Protein AF-A0A9E5Y7N3-F1 (afdb_monomer_lite)

Sequence (112 aa):
MAEVEGRKHTISVDWTTHLPIKPYEENPELAAEYAEEDIEGVKKCDIFVLIPEETGGGTQFSELGAAIVSENVQRVFVVGPHNNRSTVFFHPKVERVDSIEEVFERVESRQD

Foldseek 3Di:
DVVCVVVVHDQLDDCVPDDPCPPCVVVVPSVVVVLVSLLVSLLPDQAAEAEDDPDDDPSSVVSLVSNVPHPNHQAYEYEADCCPVDPSSVPPRYDYYHHVVVVVCVVVVPPD

Structure (mmCIF, N/CA/C/O backbone):
data_AF-A0A9E5Y7N3-F1
#
_entry.id   AF-A0A9E5Y7N3-F1
#
loop_
_atom_site.group_PDB
_atom_site.id
_atom_site.type_symbol
_atom_site.label_atom_id
_atom_site.label_alt_id
_atom_site.label_comp_id
_atom_site.label_asym_id
_atom_site.label_entity_id
_atom_site.label_seq_id
_atom_site.pdbx_PDB_ins_code
_atom_site.Cartn_x
_atom_site.Cartn_y
_atom_site.Cartn_z
_atom_site.occupancy
_atom_site.B_iso_or_equiv
_atom_site.auth_seq_id
_atom_site.auth_comp_id
_atom_site.auth_asym_id
_atom_site.auth_atom_id
_atom_site.pdbx_PDB_model_num
ATOM 1 N N . MET A 1 1 ? 2.761 12.663 2.527 1.00 56.94 1 MET A N 1
ATOM 2 C CA . MET A 1 1 ? 3.886 12.659 3.487 1.00 56.94 1 MET A CA 1
ATOM 3 C C . MET A 1 1 ? 3.577 13.496 4.729 1.00 56.94 1 MET A C 1
ATOM 5 O O . MET A 1 1 ? 3.209 12.904 5.732 1.00 56.94 1 MET A O 1
ATOM 9 N N . ALA A 1 2 ? 3.585 14.836 4.657 1.00 56.38 2 ALA A N 1
ATOM 10 C CA . ALA A 1 2 ? 3.433 15.713 5.834 1.00 56.38 2 ALA A CA 1
ATOM 11 C C . ALA A 1 2 ? 2.140 15.512 6.659 1.00 56.38 2 ALA A C 1
ATOM 13 O O . ALA A 1 2 ? 2.155 15.658 7.879 1.00 56.38 2 ALA A O 1
ATOM 14 N N . GLU A 1 3 ? 1.022 15.163 6.016 1.00 63.88 3 GLU A N 1
ATOM 15 C CA . GLU A 1 3 ? -0.254 14.965 6.718 1.00 63.88 3 GLU A CA 1
ATOM 16 C C . GLU A 1 3 ? -0.317 13.651 7.519 1.00 63.88 3 GLU A C 1
ATOM 18 O O . GLU A 1 3 ? -0.940 13.611 8.577 1.00 63.88 3 GLU A O 1
ATOM 23 N N . VAL A 1 4 ? 0.380 12.600 7.071 1.00 66.50 4 VAL A N 1
ATOM 24 C CA . VAL A 1 4 ? 0.450 11.307 7.778 1.00 66.50 4 VAL A CA 1
ATOM 25 C C . VAL A 1 4 ? 1.296 11.459 9.047 1.00 66.50 4 VAL A C 1
ATOM 27 O O . VAL A 1 4 ? 0.854 11.106 10.141 1.00 66.50 4 VAL A O 1
ATOM 30 N N . GLU A 1 5 ? 2.469 12.086 8.919 1.00 61.53 5 GLU A N 1
ATOM 31 C CA . GLU A 1 5 ? 3.394 12.332 10.035 1.00 61.53 5 GLU A CA 1
ATOM 32 C C . GLU A 1 5 ? 2.802 13.289 11.082 1.00 61.53 5 GLU A C 1
ATOM 34 O O . GLU A 1 5 ? 2.977 13.095 12.288 1.00 61.53 5 GLU A O 1
ATOM 39 N N . GLY A 1 6 ? 2.015 14.279 10.645 1.00 64.56 6 GLY A N 1
ATOM 40 C CA . GLY A 1 6 ? 1.297 15.200 11.531 1.00 64.56 6 GLY A CA 1
ATOM 41 C C . GLY A 1 6 ? 0.229 14.535 12.411 1.00 64.56 6 GLY A C 1
ATOM 42 O O . GLY A 1 6 ? -0.147 15.098 13.440 1.00 64.56 6 GLY A O 1
ATOM 43 N N . ARG A 1 7 ? -0.229 13.328 12.053 1.00 68.88 7 ARG A N 1
ATOM 44 C CA . ARG A 1 7 ? -1.272 12.563 12.761 1.00 68.88 7 ARG A CA 1
ATOM 45 C C . ARG A 1 7 ? -0.719 11.412 13.616 1.00 68.88 7 ARG A C 1
ATOM 47 O O . ARG A 1 7 ? -1.477 10.552 14.047 1.00 68.88 7 ARG A O 1
ATOM 54 N N . LYS A 1 8 ? 0.591 11.414 13.920 1.00 75.50 8 LYS A N 1
ATOM 55 C CA . LYS A 1 8 ? 1.314 10.341 14.649 1.00 75.50 8 LYS A CA 1
ATOM 56 C C . LYS A 1 8 ? 1.353 8.995 13.912 1.00 75.50 8 LYS A C 1
ATOM 58 O O . LYS A 1 8 ? 1.608 7.965 14.535 1.00 75.50 8 LYS A O 1
ATOM 63 N N . HIS A 1 9 ? 1.112 8.998 12.607 1.00 82.25 9 HIS A N 1
ATOM 64 C CA . HIS A 1 9 ? 1.347 7.842 11.756 1.00 82.25 9 HIS A CA 1
ATOM 65 C C . HIS A 1 9 ? 2.723 7.972 11.099 1.00 82.25 9 HIS A C 1
ATOM 67 O O . HIS A 1 9 ? 3.177 9.078 10.813 1.00 82.25 9 HIS A O 1
ATOM 73 N N . THR A 1 10 ? 3.378 6.845 10.843 1.00 81.69 10 THR A N 1
ATOM 74 C CA . THR A 1 10 ? 4.675 6.804 10.158 1.00 81.69 10 THR A CA 1
ATOM 75 C C . THR A 1 10 ? 4.511 6.069 8.840 1.00 81.69 10 THR A C 1
ATOM 77 O O . THR A 1 10 ? 3.813 5.058 8.774 1.00 81.69 10 THR A O 1
ATOM 80 N N . ILE A 1 11 ? 5.156 6.569 7.793 1.00 81.69 11 ILE A N 1
ATOM 81 C CA . ILE A 1 11 ? 5.189 5.905 6.491 1.00 81.69 11 ILE A CA 1
ATOM 82 C C . ILE A 1 11 ? 6.330 4.890 6.517 1.00 81.69 11 ILE A C 1
ATOM 84 O O . ILE A 1 11 ? 7.467 5.257 6.805 1.00 81.69 11 ILE A O 1
ATOM 88 N N . SER A 1 12 ? 6.019 3.610 6.290 1.00 77.00 12 SER A N 1
ATOM 89 C CA . SER A 1 12 ? 7.013 2.532 6.371 1.00 77.00 12 SER A CA 1
ATOM 90 C C . SER A 1 12 ? 7.961 2.513 5.174 1.00 77.00 12 SER A C 1
ATOM 92 O O . SER A 1 12 ? 9.141 2.238 5.364 1.00 77.00 12 SER A O 1
ATOM 94 N N . VAL A 1 13 ? 7.449 2.817 3.977 1.00 80.12 13 VAL A N 1
ATOM 95 C CA . VAL A 1 13 ? 8.199 2.922 2.717 1.00 80.12 13 VAL A CA 1
ATOM 96 C C . VAL A 1 13 ? 7.607 4.049 1.873 1.00 80.12 13 VAL A C 1
ATOM 98 O O . VAL A 1 13 ? 6.384 4.193 1.794 1.00 80.12 13 VAL A O 1
ATOM 101 N N . ASP A 1 14 ? 8.477 4.845 1.250 1.00 79.88 14 ASP A N 1
ATOM 102 C CA . ASP A 1 14 ? 8.111 5.909 0.313 1.00 79.88 14 ASP A CA 1
ATOM 103 C C . ASP A 1 14 ? 8.701 5.633 -1.076 1.00 79.88 14 ASP A C 1
ATOM 105 O O . ASP A 1 14 ? 9.806 6.068 -1.414 1.00 79.88 14 ASP A O 1
ATOM 109 N N . TRP A 1 15 ? 7.913 4.950 -1.908 1.00 73.25 15 TRP A N 1
ATOM 110 C CA . TRP A 1 15 ? 8.264 4.615 -3.289 1.00 73.25 15 TRP A CA 1
ATOM 111 C C . TRP A 1 15 ? 8.518 5.848 -4.170 1.00 73.25 15 TRP A C 1
ATOM 113 O O . TRP A 1 15 ? 9.131 5.726 -5.229 1.00 73.25 15 TRP A O 1
ATOM 123 N N . THR A 1 16 ? 8.076 7.051 -3.771 1.00 76.19 16 THR A N 1
ATOM 124 C CA . THR A 1 16 ? 8.302 8.277 -4.562 1.00 76.19 16 THR A CA 1
ATOM 125 C C . THR A 1 16 ? 9.775 8.683 -4.606 1.00 76.19 16 THR A C 1
ATOM 127 O O . THR A 1 16 ? 10.177 9.491 -5.444 1.00 76.19 16 THR A O 1
ATOM 130 N N . THR A 1 17 ? 10.594 8.082 -3.741 1.00 79.88 17 THR A N 1
ATOM 131 C CA . THR A 1 17 ? 12.050 8.226 -3.735 1.00 79.88 17 THR A CA 1
ATOM 132 C C . THR A 1 17 ? 12.755 7.321 -4.754 1.00 79.88 17 THR A C 1
ATOM 134 O O . THR A 1 17 ? 13.931 7.544 -5.050 1.00 79.88 17 THR A O 1
ATOM 137 N N . HIS A 1 18 ? 12.054 6.336 -5.332 1.00 85.44 18 HIS A N 1
ATOM 138 C CA . HIS A 1 18 ? 12.627 5.393 -6.291 1.00 85.44 18 HIS A CA 1
ATOM 139 C C . HIS A 1 18 ? 12.908 6.046 -7.649 1.00 85.44 18 HIS A C 1
ATOM 141 O O . HIS A 1 18 ? 12.129 6.844 -8.178 1.00 85.44 18 HIS A O 1
ATOM 147 N N . LEU A 1 19 ? 14.020 5.646 -8.265 1.00 86.75 19 LEU A N 1
ATOM 148 C CA . LEU A 1 19 ? 14.352 6.033 -9.631 1.00 86.75 19 LEU A CA 1
ATOM 149 C C . LEU A 1 19 ? 13.541 5.212 -10.652 1.00 86.75 19 LEU A C 1
ATOM 151 O O . LEU A 1 19 ? 13.226 4.042 -10.419 1.00 86.75 19 LEU A O 1
ATOM 155 N N . PRO A 1 20 ? 13.232 5.772 -11.834 1.00 87.88 20 PRO A N 1
ATOM 156 C CA . PRO A 1 20 ? 12.622 5.009 -12.917 1.00 87.88 20 PRO A CA 1
ATOM 157 C C . PRO A 1 20 ? 13.662 4.083 -13.573 1.00 87.88 20 PRO A C 1
ATOM 159 O O . PRO A 1 20 ? 14.403 4.496 -14.459 1.00 87.88 20 PRO A O 1
ATOM 162 N N . ILE A 1 21 ? 13.702 2.81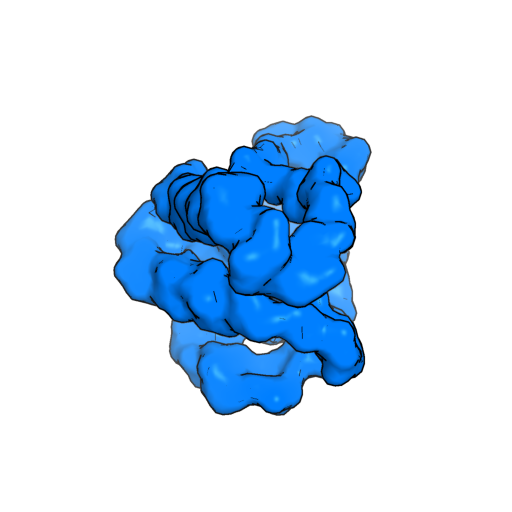6 -13.155 1.00 90.88 21 ILE A N 1
ATOM 163 C CA . ILE A 1 21 ? 14.767 1.850 -13.511 1.00 90.88 21 ILE A CA 1
ATOM 164 C C . ILE A 1 21 ? 14.428 0.882 -14.663 1.00 90.88 21 ILE A C 1
ATOM 166 O O . ILE A 1 21 ? 15.045 -0.174 -14.793 1.00 90.88 21 ILE A O 1
ATOM 170 N N . LYS A 1 22 ? 13.419 1.185 -15.490 1.00 89.81 22 LYS A N 1
ATOM 171 C CA . LYS A 1 22 ? 13.082 0.343 -16.655 1.00 89.81 22 LYS A CA 1
ATOM 172 C C . LYS A 1 22 ? 14.056 0.595 -17.824 1.00 89.81 22 LYS A C 1
ATOM 174 O O . LYS A 1 22 ? 14.354 1.761 -18.078 1.00 89.81 22 LYS A O 1
ATOM 179 N N . PRO A 1 23 ? 14.438 -0.438 -18.603 1.00 92.62 23 PRO A N 1
ATOM 180 C CA . PRO A 1 23 ? 14.073 -1.850 -18.438 1.00 92.62 23 PRO A CA 1
ATOM 181 C C . PRO A 1 23 ? 14.819 -2.498 -17.259 1.00 92.62 23 PRO A C 1
ATOM 183 O O . PRO A 1 23 ? 15.982 -2.198 -16.998 1.00 92.62 23 PRO A O 1
ATOM 186 N N . TYR A 1 24 ? 14.135 -3.375 -16.522 1.00 92.75 24 TYR A N 1
ATOM 187 C CA . TYR A 1 24 ? 14.659 -3.934 -15.269 1.00 92.75 24 TYR A CA 1
ATOM 188 C C . TYR A 1 24 ? 15.877 -4.835 -15.495 1.00 92.75 24 TYR A C 1
ATOM 190 O O . TYR A 1 24 ? 16.753 -4.930 -14.643 1.00 92.75 24 TYR A O 1
ATOM 198 N N . GLU A 1 25 ? 15.953 -5.458 -16.667 1.00 95.31 25 GLU A N 1
ATOM 199 C CA . GLU A 1 25 ? 17.049 -6.315 -17.107 1.00 95.31 25 GLU A CA 1
ATOM 200 C C . GLU A 1 25 ? 18.387 -5.566 -17.196 1.00 95.31 25 GLU A C 1
ATOM 202 O O . GLU A 1 25 ? 19.441 -6.187 -17.082 1.00 95.31 25 GLU A O 1
ATOM 207 N N . GLU A 1 26 ? 18.353 -4.240 -17.371 1.00 96.44 26 GLU A N 1
ATOM 208 C CA . GLU A 1 26 ? 19.545 -3.383 -17.385 1.00 96.44 26 GLU A CA 1
ATOM 209 C C . GLU A 1 26 ? 19.957 -2.916 -15.979 1.00 96.44 26 GLU A C 1
ATOM 211 O O . GLU A 1 26 ? 21.092 -2.485 -15.791 1.00 96.44 26 GLU A O 1
ATOM 216 N N . ASN A 1 27 ? 19.072 -3.038 -14.981 1.00 95.19 27 ASN A N 1
ATOM 217 C CA . ASN A 1 27 ? 19.295 -2.595 -13.599 1.00 95.19 27 ASN A CA 1
ATOM 218 C C . ASN A 1 27 ? 18.895 -3.679 -12.569 1.00 95.19 27 ASN A C 1
ATOM 220 O O . ASN A 1 27 ? 18.130 -3.388 -11.646 1.00 95.19 27 ASN A O 1
ATOM 224 N N . PRO A 1 28 ? 19.367 -4.936 -12.698 1.00 95.56 28 PRO A N 1
ATOM 225 C CA . PRO A 1 28 ? 18.824 -6.064 -11.937 1.00 95.56 28 PRO A CA 1
ATOM 226 C C . PRO A 1 28 ? 19.069 -5.966 -10.426 1.00 95.56 28 PRO A C 1
ATOM 228 O O . PRO A 1 28 ? 18.229 -6.407 -9.649 1.00 95.56 28 PRO A O 1
ATOM 231 N N . GLU A 1 29 ? 20.193 -5.381 -10.004 1.00 96.25 29 GLU A N 1
ATOM 232 C CA . GLU A 1 29 ? 20.522 -5.205 -8.582 1.00 96.25 29 GLU A CA 1
ATOM 233 C C . GLU A 1 29 ? 19.576 -4.200 -7.918 1.00 96.25 29 GLU A C 1
ATOM 235 O O . GLU A 1 29 ? 18.956 -4.515 -6.907 1.00 96.25 29 GLU A O 1
ATOM 240 N N . LEU A 1 30 ? 19.380 -3.034 -8.541 1.00 94.62 30 LEU A N 1
ATOM 241 C CA . LEU A 1 30 ? 18.485 -1.998 -8.023 1.00 94.62 30 LEU A CA 1
ATOM 242 C C . LEU A 1 30 ? 17.009 -2.421 -8.108 1.00 94.62 30 LEU A C 1
ATOM 244 O O . LEU A 1 30 ? 16.214 -2.096 -7.234 1.00 94.62 30 LEU A O 1
ATOM 248 N N . ALA A 1 31 ? 16.639 -3.200 -9.131 1.00 93.69 31 ALA A N 1
ATOM 249 C CA . ALA A 1 31 ? 15.312 -3.806 -9.213 1.00 93.69 31 ALA A CA 1
ATOM 250 C C . ALA A 1 31 ? 15.057 -4.800 -8.071 1.00 93.69 31 ALA A C 1
ATOM 252 O O . ALA A 1 31 ? 13.945 -4.845 -7.547 1.00 93.69 31 ALA A O 1
ATOM 253 N N . ALA A 1 32 ? 16.067 -5.588 -7.687 1.00 94.62 32 ALA A N 1
ATOM 254 C CA . ALA A 1 32 ? 15.971 -6.497 -6.550 1.00 94.62 32 ALA A CA 1
ATOM 255 C C . ALA A 1 32 ? 15.888 -5.736 -5.219 1.00 94.62 32 ALA A C 1
ATOM 257 O O . ALA A 1 32 ? 15.061 -6.093 -4.386 1.00 94.62 32 ALA A O 1
ATOM 258 N N . GLU A 1 33 ? 16.680 -4.673 -5.054 1.00 94.25 33 GLU A N 1
ATOM 259 C CA . GLU A 1 33 ? 16.648 -3.801 -3.874 1.00 94.25 33 GLU A CA 1
ATOM 260 C C . GLU A 1 33 ? 15.260 -3.180 -3.672 1.00 94.25 33 GLU A C 1
ATOM 262 O O . GLU A 1 33 ? 14.667 -3.360 -2.612 1.00 94.25 33 GLU A O 1
ATOM 267 N N . TYR A 1 34 ? 14.688 -2.552 -4.706 1.00 92.56 34 TYR A N 1
ATOM 268 C CA . TYR A 1 34 ? 13.340 -1.978 -4.621 1.00 92.56 34 TYR A CA 1
ATOM 269 C C . TYR A 1 34 ? 12.274 -3.040 -4.347 1.00 92.56 34 TYR A C 1
ATOM 271 O O . TYR A 1 34 ? 11.387 -2.825 -3.529 1.00 92.56 34 TYR A O 1
ATOM 279 N N . ALA A 1 35 ? 12.374 -4.215 -4.975 1.00 92.06 35 ALA A N 1
ATOM 280 C CA . ALA A 1 35 ? 11.436 -5.302 -4.712 1.00 92.06 35 ALA A CA 1
ATOM 281 C C . ALA A 1 35 ? 11.517 -5.824 -3.263 1.00 92.06 35 ALA A C 1
ATOM 283 O O . ALA A 1 35 ? 10.490 -6.199 -2.694 1.00 92.06 35 ALA A O 1
ATOM 284 N N . GLU A 1 36 ? 12.712 -5.873 -2.670 1.00 93.56 36 GLU A N 1
ATOM 285 C CA . GLU A 1 36 ? 12.891 -6.246 -1.265 1.00 93.56 36 GLU A CA 1
ATOM 286 C C . GLU A 1 36 ? 12.351 -5.159 -0.330 1.00 93.56 36 GLU A C 1
ATOM 288 O O . GLU A 1 36 ? 11.612 -5.476 0.603 1.00 93.56 36 GLU A O 1
ATOM 293 N N . GLU A 1 37 ? 12.655 -3.890 -0.611 1.00 92.31 37 GLU A N 1
ATOM 294 C CA . GLU A 1 37 ? 12.175 -2.746 0.163 1.00 92.31 37 GLU A CA 1
ATOM 295 C C . GLU A 1 37 ? 10.644 -2.673 0.185 1.00 92.31 37 GLU A C 1
ATOM 297 O O . GLU A 1 37 ? 10.059 -2.635 1.270 1.00 92.31 37 GLU A O 1
ATOM 302 N N . ASP A 1 38 ? 9.997 -2.751 -0.980 1.00 91.06 38 ASP A N 1
ATOM 303 C CA . ASP A 1 38 ? 8.538 -2.694 -1.127 1.00 91.06 38 ASP A CA 1
ATOM 304 C C . ASP A 1 38 ? 7.856 -3.794 -0.286 1.00 91.06 38 ASP A C 1
ATOM 306 O O . ASP A 1 38 ? 6.965 -3.539 0.531 1.00 91.06 38 ASP A O 1
ATOM 310 N N . ILE A 1 39 ? 8.323 -5.043 -0.403 1.00 92.81 39 ILE A N 1
ATOM 311 C CA . ILE A 1 39 ? 7.734 -6.180 0.320 1.00 92.81 39 ILE A CA 1
ATOM 312 C C . ILE A 1 39 ? 8.018 -6.117 1.826 1.00 92.81 39 ILE A C 1
ATOM 314 O O . ILE A 1 39 ? 7.131 -6.409 2.638 1.00 92.81 39 ILE A O 1
ATOM 318 N N . GLU A 1 40 ? 9.227 -5.734 2.236 1.00 91.75 40 GLU A N 1
ATOM 319 C CA . GLU A 1 40 ? 9.550 -5.561 3.653 1.00 91.75 40 GLU A CA 1
ATOM 320 C C . GLU A 1 40 ? 8.777 -4.392 4.275 1.00 91.75 40 GLU A C 1
ATOM 322 O O . GLU A 1 40 ? 8.347 -4.486 5.429 1.00 91.75 40 GLU A O 1
ATOM 327 N N . GLY A 1 41 ? 8.528 -3.329 3.511 1.00 91.00 41 GLY A N 1
ATOM 328 C CA . GLY A 1 41 ? 7.676 -2.208 3.895 1.00 91.00 41 GLY A CA 1
ATOM 329 C C . GLY A 1 41 ? 6.256 -2.630 4.234 1.00 91.00 41 GLY A C 1
ATOM 330 O O . GLY A 1 41 ? 5.722 -2.229 5.273 1.00 91.00 41 GLY A O 1
ATOM 331 N N . VAL A 1 42 ? 5.673 -3.495 3.400 1.00 93.75 42 VAL A N 1
ATOM 332 C CA . VAL A 1 42 ? 4.353 -4.096 3.636 1.00 93.75 42 VAL A CA 1
ATOM 333 C C . VAL A 1 42 ? 4.354 -4.977 4.883 1.00 93.75 42 VAL A C 1
ATOM 335 O O . VAL A 1 42 ? 3.423 -4.941 5.684 1.00 93.75 42 VAL A O 1
ATOM 338 N N . LYS A 1 43 ? 5.397 -5.786 5.087 1.00 88.94 43 LYS A N 1
ATOM 339 C CA . LYS A 1 43 ? 5.466 -6.700 6.241 1.00 88.94 43 LYS A CA 1
ATOM 340 C C . LYS A 1 43 ? 5.584 -5.979 7.584 1.00 88.94 43 LYS A C 1
ATOM 342 O O . LYS A 1 43 ? 5.214 -6.557 8.609 1.00 88.94 43 LYS A O 1
ATOM 347 N N . LYS A 1 44 ? 6.126 -4.761 7.581 1.00 90.38 44 LYS A N 1
ATOM 348 C CA . LYS A 1 44 ? 6.378 -3.948 8.778 1.00 90.38 44 LYS A CA 1
ATOM 349 C C . LYS A 1 44 ? 5.252 -2.965 9.101 1.00 90.38 44 LYS A C 1
ATOM 351 O O . LYS A 1 44 ? 5.341 -2.314 10.138 1.00 90.38 44 LYS A O 1
ATOM 356 N N . CYS A 1 45 ? 4.230 -2.829 8.253 1.00 92.75 45 CYS A N 1
ATOM 357 C CA . CYS A 1 45 ? 3.133 -1.895 8.498 1.00 92.75 45 CYS A CA 1
ATOM 358 C C . CYS A 1 45 ? 1.921 -2.556 9.172 1.00 92.75 45 CYS A C 1
ATOM 360 O O . CYS A 1 45 ? 1.634 -3.738 8.979 1.00 92.75 45 CYS A O 1
ATOM 362 N N . ASP A 1 46 ? 1.177 -1.754 9.936 1.00 93.81 46 ASP A N 1
ATOM 363 C CA . ASP A 1 46 ? -0.113 -2.150 10.516 1.00 93.81 46 ASP A CA 1
ATOM 364 C C . ASP A 1 46 ? -1.271 -1.921 9.530 1.00 93.81 46 ASP A C 1
ATOM 366 O O . ASP A 1 46 ? -2.272 -2.643 9.528 1.00 93.81 46 ASP A O 1
ATOM 370 N N . ILE A 1 47 ? -1.142 -0.890 8.689 1.00 94.62 47 ILE A N 1
ATOM 371 C CA . ILE A 1 47 ? -2.141 -0.452 7.711 1.00 94.62 47 ILE A CA 1
ATOM 372 C C . ILE A 1 47 ? -1.448 -0.290 6.359 1.00 94.62 47 ILE A C 1
ATOM 374 O O . ILE A 1 47 ? -0.473 0.451 6.240 1.00 94.62 47 ILE A O 1
ATOM 378 N N . PHE A 1 48 ? -1.980 -0.955 5.336 1.00 95.69 48 PHE A N 1
ATOM 379 C CA . PHE A 1 48 ? -1.536 -0.810 3.953 1.00 95.69 48 PHE A CA 1
ATOM 380 C C . PHE A 1 48 ? -2.547 0.016 3.157 1.00 95.69 48 PHE A C 1
ATOM 382 O O . PHE A 1 48 ? -3.753 -0.231 3.236 1.00 95.69 48 PHE A O 1
ATOM 389 N N . VAL A 1 49 ? -2.061 0.977 2.373 1.00 95.00 49 VAL A N 1
ATOM 390 C CA . VAL A 1 49 ? -2.888 1.847 1.530 1.00 95.00 49 VAL A CA 1
ATOM 391 C C . VAL A 1 49 ? -2.348 1.809 0.107 1.00 95.00 49 VAL 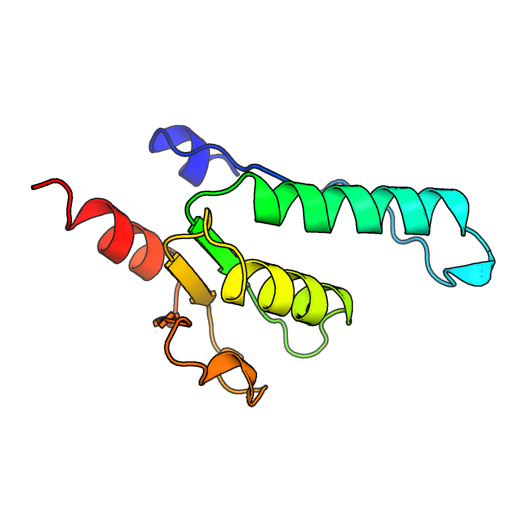A C 1
ATOM 393 O O . VAL A 1 49 ? -1.218 2.217 -0.138 1.00 95.00 49 VAL A O 1
ATOM 396 N N . LEU A 1 50 ? -3.174 1.351 -0.831 1.00 93.81 50 LEU A N 1
ATOM 397 C CA . LEU A 1 50 ? -2.881 1.362 -2.258 1.00 93.81 50 LEU A CA 1
ATOM 398 C C . LEU A 1 50 ? -3.689 2.453 -2.963 1.00 93.81 50 LEU A C 1
ATOM 400 O O . LEU A 1 50 ? -4.910 2.519 -2.815 1.00 93.81 50 LEU A O 1
ATOM 404 N N . ILE A 1 51 ? -3.022 3.249 -3.796 1.00 91.75 51 ILE A N 1
ATOM 405 C CA . ILE A 1 51 ? -3.649 4.247 -4.667 1.00 91.75 51 ILE A CA 1
ATOM 406 C C . ILE A 1 51 ? -3.446 3.790 -6.120 1.00 91.75 51 ILE A C 1
ATOM 408 O O . ILE A 1 51 ? -2.412 4.089 -6.717 1.00 91.75 51 ILE A O 1
ATOM 412 N N . PRO A 1 52 ? -4.376 3.007 -6.699 1.00 89.12 52 PRO A N 1
ATOM 413 C CA . PRO A 1 52 ? -4.254 2.569 -8.078 1.00 89.12 52 PRO A CA 1
ATOM 414 C C . PRO A 1 52 ? -4.481 3.740 -9.038 1.00 89.12 52 PRO A C 1
ATOM 416 O O . PRO A 1 52 ? -5.520 4.398 -9.008 1.00 89.12 52 PRO A O 1
ATOM 419 N N . GLU A 1 53 ? -3.545 3.948 -9.957 1.00 85.44 53 GLU A N 1
ATOM 420 C CA . GLU A 1 53 ? -3.750 4.833 -11.109 1.00 85.44 53 GLU A CA 1
ATOM 421 C C . GLU A 1 53 ? -4.468 4.103 -12.252 1.00 85.44 53 GLU A C 1
ATOM 423 O O . GLU A 1 53 ? -4.701 2.898 -12.171 1.00 85.44 53 GLU A O 1
ATOM 428 N N . GLU A 1 54 ? -4.805 4.791 -13.347 1.00 79.81 54 GLU A N 1
ATOM 429 C CA . GLU A 1 54 ? -5.336 4.168 -14.570 1.00 79.81 54 GLU A CA 1
ATOM 430 C C . GLU A 1 54 ? -4.273 3.286 -15.253 1.00 79.81 54 GLU A C 1
ATOM 432 O O . GLU A 1 54 ? -4.533 2.141 -15.639 1.00 79.81 54 GLU A O 1
ATOM 437 N N . THR A 1 55 ? -3.025 3.757 -15.288 1.00 73.88 55 THR A N 1
ATOM 438 C CA . THR A 1 55 ? -1.862 3.060 -15.856 1.00 73.88 55 THR A CA 1
ATOM 439 C C . THR A 1 55 ? -0.776 2.855 -14.798 1.00 73.88 55 THR A C 1
ATOM 441 O O . THR A 1 55 ? 0.283 3.468 -14.858 1.00 73.88 55 THR A O 1
ATOM 444 N N . GLY A 1 56 ? -1.036 2.001 -13.805 1.00 67.00 56 GLY A N 1
ATOM 445 C CA . GLY A 1 56 ? -0.072 1.715 -12.736 1.00 67.00 56 GLY A CA 1
ATOM 446 C C . GLY A 1 56 ? 0.946 0.617 -13.072 1.00 67.00 56 GLY A C 1
ATOM 447 O O . GLY A 1 56 ? 0.714 -0.238 -13.933 1.00 67.00 56 GLY A O 1
ATOM 448 N N . GLY A 1 57 ? 2.072 0.619 -12.353 1.00 71.50 57 GLY A N 1
ATOM 449 C CA . GLY A 1 57 ? 3.076 -0.449 -12.394 1.00 71.50 57 GLY A CA 1
ATOM 450 C C . GLY A 1 57 ? 2.547 -1.785 -11.854 1.00 71.50 57 GLY A C 1
ATOM 451 O O . GLY A 1 57 ? 1.565 -1.826 -11.118 1.00 71.50 57 GLY A O 1
ATOM 452 N N . GLY A 1 58 ? 3.183 -2.899 -12.230 1.00 77.44 58 GLY A N 1
ATOM 453 C CA . GLY A 1 58 ? 2.765 -4.240 -11.796 1.00 77.44 58 GLY A CA 1
ATOM 454 C C . GLY A 1 58 ? 3.037 -4.533 -10.316 1.00 77.44 58 GLY A C 1
ATOM 455 O O . GLY A 1 58 ? 2.294 -5.305 -9.713 1.00 77.44 58 GLY A O 1
ATOM 456 N N . THR A 1 59 ? 4.053 -3.890 -9.728 1.00 78.88 59 THR A N 1
ATOM 457 C CA . THR A 1 59 ? 4.517 -4.125 -8.348 1.00 78.88 59 THR A CA 1
ATOM 458 C C . THR A 1 59 ? 3.413 -3.946 -7.308 1.00 78.88 59 THR A C 1
ATOM 460 O O . THR A 1 59 ? 3.283 -4.782 -6.417 1.00 78.88 59 THR A O 1
ATOM 463 N N . GLN A 1 60 ? 2.517 -2.978 -7.526 1.00 83.38 60 GLN A N 1
ATOM 464 C CA . GLN A 1 60 ? 1.382 -2.690 -6.644 1.00 83.38 60 GLN A CA 1
ATOM 465 C C . GLN A 1 60 ? 0.502 -3.915 -6.333 1.00 83.38 60 GLN A C 1
ATOM 467 O O . GLN A 1 60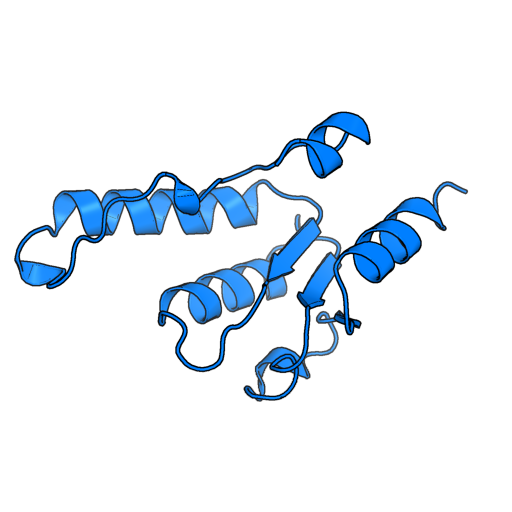 ? -0.096 -4.021 -5.263 1.00 83.38 60 GLN A O 1
ATOM 472 N N . PHE A 1 61 ? 0.394 -4.861 -7.276 1.00 89.62 61 PHE A N 1
ATOM 473 C CA . PHE A 1 61 ? -0.414 -6.066 -7.089 1.00 89.62 61 PHE A CA 1
ATOM 474 C C . PHE A 1 61 ? 0.307 -7.114 -6.239 1.00 89.62 61 PHE A C 1
ATOM 476 O O . PHE A 1 61 ? -0.349 -7.845 -5.495 1.00 89.62 61 PHE A O 1
ATOM 483 N N . SER A 1 62 ? 1.638 -7.170 -6.321 1.00 91.56 62 SER A N 1
ATOM 484 C CA . SER A 1 62 ? 2.467 -8.024 -5.469 1.00 91.56 62 SER A CA 1
ATOM 485 C C . SER A 1 62 ? 2.425 -7.544 -4.019 1.00 91.56 62 SER A C 1
ATOM 487 O O . SER A 1 62 ? 2.190 -8.349 -3.119 1.00 91.56 62 SER A O 1
ATOM 489 N N . GLU A 1 63 ? 2.558 -6.234 -3.79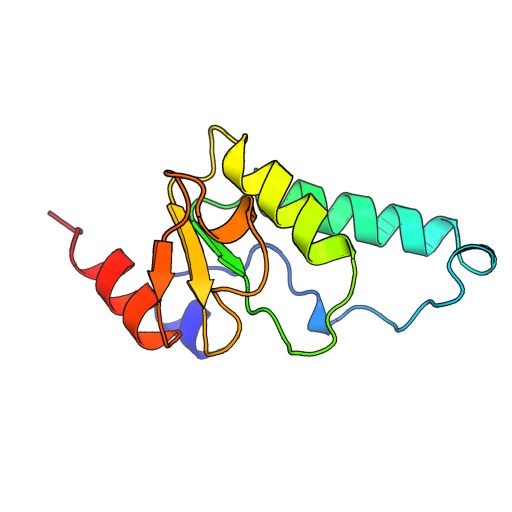8 1.00 93.06 63 GLU A N 1
ATOM 490 C CA . GLU A 1 63 ? 2.453 -5.613 -2.471 1.00 93.06 63 GLU A CA 1
ATOM 491 C C . GLU A 1 63 ? 1.066 -5.817 -1.859 1.00 93.06 63 GLU A C 1
ATOM 493 O O . GLU A 1 63 ? 0.944 -6.238 -0.710 1.00 93.06 63 GLU A O 1
ATOM 498 N N . LEU A 1 64 ? 0.005 -5.617 -2.648 1.00 94.81 64 LEU A N 1
ATOM 499 C CA . LEU A 1 64 ? -1.357 -5.879 -2.193 1.00 94.81 64 LEU A CA 1
ATOM 500 C C . LEU A 1 64 ? -1.557 -7.351 -1.806 1.00 94.81 64 LEU A C 1
ATOM 502 O O . LEU A 1 64 ? -2.186 -7.646 -0.790 1.00 94.81 64 LEU A O 1
ATOM 506 N N . GLY A 1 65 ? -1.013 -8.279 -2.595 1.00 95.38 65 GLY A N 1
ATOM 507 C CA . GLY A 1 65 ? -1.018 -9.701 -2.262 1.00 95.38 65 GLY A CA 1
ATOM 508 C C . GLY A 1 65 ? -0.325 -9.975 -0.925 1.00 95.38 65 GLY A C 1
ATOM 509 O O . GLY A 1 65 ? -0.904 -10.643 -0.067 1.00 95.38 65 GLY A O 1
ATOM 510 N N . ALA A 1 66 ? 0.866 -9.404 -0.720 1.00 95.50 66 ALA A N 1
ATOM 511 C CA . ALA A 1 66 ? 1.613 -9.510 0.531 1.00 95.50 66 ALA A CA 1
ATOM 512 C C . ALA A 1 66 ? 0.831 -8.930 1.723 1.00 95.50 66 ALA A C 1
ATOM 514 O O . ALA A 1 66 ? 0.749 -9.564 2.774 1.00 95.50 66 ALA A O 1
ATOM 515 N N . ALA A 1 67 ? 0.176 -7.780 1.549 1.00 96.69 67 ALA A N 1
ATOM 516 C CA . ALA A 1 67 ? -0.637 -7.142 2.581 1.00 96.69 67 ALA A CA 1
ATOM 517 C C . ALA A 1 67 ? -1.856 -7.998 2.965 1.00 96.69 67 ALA A C 1
ATOM 519 O O . ALA A 1 67 ? -2.211 -8.127 4.142 1.00 96.69 67 ALA A O 1
ATOM 520 N N . ILE A 1 68 ? -2.488 -8.634 1.974 1.00 96.75 68 ILE A N 1
ATOM 521 C CA . ILE A 1 68 ? -3.638 -9.511 2.197 1.00 96.75 68 ILE A CA 1
ATOM 522 C C . ILE A 1 68 ? -3.251 -10.715 3.063 1.00 96.75 68 ILE A C 1
ATOM 524 O O . ILE A 1 68 ? -3.960 -11.021 4.024 1.00 96.75 68 ILE A O 1
ATOM 528 N N . VAL A 1 69 ? -2.134 -11.376 2.753 1.00 95.81 69 VAL A N 1
ATOM 529 C CA . VAL A 1 69 ? -1.707 -12.596 3.461 1.00 95.81 69 VAL A CA 1
ATOM 530 C C . VAL A 1 69 ? -0.913 -12.323 4.740 1.00 95.81 69 VAL A C 1
ATOM 532 O O . VAL A 1 69 ? -0.719 -13.239 5.533 1.00 95.81 69 VAL A O 1
ATOM 535 N N . SER A 1 70 ? -0.459 -11.087 4.959 1.00 95.19 70 SER A N 1
ATOM 536 C CA . SER A 1 70 ? 0.292 -10.698 6.156 1.00 95.19 70 SER A CA 1
ATOM 537 C C . SER A 1 70 ? -0.578 -10.739 7.416 1.00 95.19 70 SER A C 1
ATOM 539 O O . SER A 1 70 ? -1.681 -10.189 7.436 1.00 95.19 70 SER A O 1
ATOM 541 N N . GLU A 1 71 ? -0.060 -11.341 8.487 1.00 93.38 71 GLU A N 1
ATOM 542 C CA . GLU A 1 71 ? -0.689 -11.326 9.817 1.00 93.38 71 GLU A CA 1
ATOM 543 C C . GLU A 1 71 ? -0.513 -9.977 10.535 1.00 93.38 71 GLU A C 1
ATOM 545 O O . GLU A 1 71 ? -1.338 -9.613 11.371 1.00 93.38 71 GLU A O 1
ATOM 550 N N . ASN A 1 72 ? 0.529 -9.215 10.181 1.00 93.75 72 ASN A N 1
ATOM 551 C CA . ASN A 1 72 ? 0.819 -7.910 10.780 1.00 93.75 72 ASN A CA 1
ATOM 552 C C . ASN A 1 72 ? -0.101 -6.818 10.232 1.00 93.75 72 ASN A C 1
ATOM 554 O O . ASN A 1 72 ? -0.552 -5.954 10.983 1.00 93.75 72 ASN A O 1
ATOM 558 N N . VAL A 1 73 ? -0.427 -6.886 8.938 1.00 95.81 73 VAL A N 1
ATOM 559 C CA . VAL A 1 73 ? -1.295 -5.899 8.293 1.00 95.81 73 VAL A CA 1
ATOM 560 C C . VAL A 1 73 ? -2.731 -6.138 8.739 1.00 95.81 73 VAL A C 1
ATOM 562 O O . VAL A 1 73 ? -3.393 -7.077 8.288 1.00 95.81 73 VAL A O 1
ATOM 565 N N . GLN A 1 74 ? -3.223 -5.267 9.611 1.00 94.69 74 GLN A N 1
ATOM 566 C CA . GLN A 1 74 ? -4.568 -5.339 10.171 1.00 94.69 74 GLN A CA 1
ATOM 567 C C . GLN A 1 74 ? -5.614 -4.837 9.181 1.00 94.69 74 GLN A C 1
ATOM 569 O O . GLN A 1 74 ? -6.735 -5.346 9.155 1.00 94.69 74 GLN A O 1
ATOM 574 N N . ARG A 1 75 ? -5.260 -3.840 8.359 1.00 95.56 75 ARG A N 1
ATOM 575 C CA . ARG A 1 75 ? -6.187 -3.220 7.404 1.00 95.56 75 ARG A CA 1
ATOM 576 C C . ARG A 1 75 ? -5.524 -2.917 6.075 1.00 95.56 75 ARG A C 1
ATOM 578 O O . ARG A 1 75 ? -4.372 -2.496 6.023 1.00 95.56 75 ARG A O 1
ATOM 585 N N . VAL A 1 76 ? -6.288 -3.121 5.010 1.00 97.38 76 VAL A N 1
ATOM 586 C CA . VAL A 1 76 ? -5.849 -2.937 3.629 1.00 97.38 76 VAL A CA 1
ATOM 587 C C . VAL A 1 76 ? -6.854 -2.028 2.941 1.00 97.38 76 VAL A C 1
ATOM 589 O O . VAL A 1 76 ? -8.019 -2.397 2.814 1.00 97.38 76 VAL A O 1
ATOM 592 N N . PHE A 1 77 ? -6.408 -0.864 2.483 1.00 97.62 77 PHE A N 1
ATOM 593 C CA . PHE A 1 77 ? -7.238 0.092 1.761 1.00 97.62 77 PHE A CA 1
ATOM 594 C C . PHE A 1 77 ? -6.833 0.181 0.293 1.00 97.62 77 PHE A C 1
ATOM 596 O O . PHE A 1 77 ? -5.647 0.196 -0.030 1.00 97.62 77 PHE A O 1
ATOM 603 N N . VAL A 1 78 ? -7.823 0.288 -0.592 1.00 96.69 78 VAL A N 1
ATOM 604 C CA . VAL A 1 78 ? -7.630 0.668 -1.996 1.00 96.69 78 VAL A CA 1
ATOM 605 C C . VAL A 1 78 ? -8.427 1.943 -2.249 1.00 96.69 78 VAL A C 1
ATOM 607 O O . VAL A 1 78 ? -9.652 1.951 -2.110 1.00 96.69 78 VAL A O 1
ATOM 610 N N . VAL A 1 79 ? -7.724 3.018 -2.595 1.00 96.06 79 VAL A N 1
ATOM 6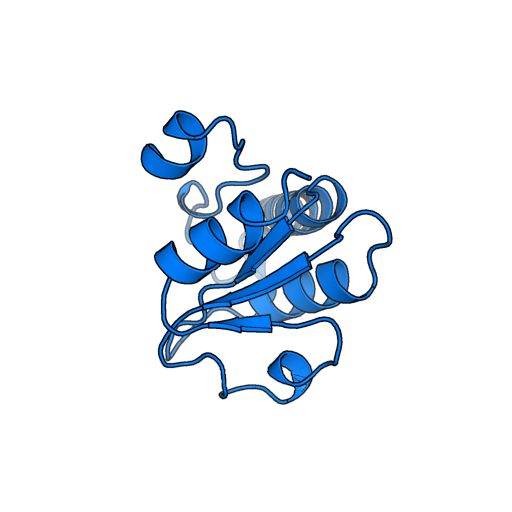11 C CA . VAL A 1 79 ? -8.242 4.390 -2.549 1.00 96.06 79 VAL A CA 1
ATOM 612 C C . VAL A 1 79 ? -8.449 4.959 -3.947 1.00 96.06 79 VAL A C 1
ATOM 614 O O . VAL A 1 79 ? -7.567 4.874 -4.797 1.00 96.06 79 VAL A O 1
ATOM 617 N N . GLY A 1 80 ? -9.580 5.621 -4.171 1.00 95.19 80 GLY A N 1
ATOM 618 C CA . GLY A 1 80 ? -9.787 6.463 -5.347 1.00 95.19 80 GLY A CA 1
ATOM 619 C C . GLY A 1 80 ? -10.541 5.795 -6.501 1.00 95.19 80 GLY A C 1
ATOM 620 O O . GLY A 1 80 ? -11.043 4.674 -6.383 1.00 95.19 80 GLY A O 1
ATOM 621 N N . PRO A 1 81 ? -10.633 6.477 -7.657 1.00 94.00 81 PRO A N 1
ATOM 622 C CA . PRO A 1 81 ? -11.609 6.160 -8.704 1.00 94.00 81 PRO A CA 1
ATOM 623 C C . PRO A 1 81 ? -11.349 4.829 -9.418 1.00 94.00 81 PRO A C 1
ATOM 625 O O . PRO A 1 81 ? -12.249 4.273 -10.045 1.00 94.00 81 PRO A O 1
ATOM 628 N N . HIS A 1 82 ? -10.129 4.297 -9.318 1.00 93.62 82 HIS A N 1
ATOM 629 C CA . HIS A 1 82 ? -9.751 3.018 -9.909 1.00 93.62 82 HIS A CA 1
ATOM 630 C C . HIS A 1 82 ? -9.795 1.865 -8.899 1.00 93.62 82 HIS A C 1
ATOM 632 O O . HIS A 1 82 ? -9.273 0.789 -9.184 1.00 93.62 82 HIS A O 1
ATOM 638 N N . ASN A 1 83 ? -10.442 2.027 -7.740 1.00 94.25 83 ASN A N 1
ATOM 639 C CA . ASN A 1 83 ? -10.526 0.983 -6.713 1.00 94.25 83 ASN A CA 1
ATOM 640 C C . ASN A 1 83 ? -11.318 -0.277 -7.134 1.00 94.25 83 ASN A C 1
ATOM 642 O O . ASN A 1 83 ? -11.444 -1.210 -6.350 1.00 94.25 83 ASN A O 1
ATOM 646 N N . ASN A 1 84 ? -11.817 -0.365 -8.371 1.00 93.38 84 ASN A N 1
ATOM 647 C CA . ASN A 1 84 ? -12.592 -1.491 -8.906 1.00 93.38 84 ASN A CA 1
ATOM 648 C C . ASN A 1 84 ? -11.933 -2.214 -10.102 1.00 93.38 84 ASN A C 1
ATOM 650 O O . ASN A 1 84 ? -12.524 -3.142 -10.651 1.00 93.38 84 ASN A O 1
ATOM 654 N N . ARG A 1 85 ? -10.722 -1.819 -10.522 1.00 90.62 85 ARG A N 1
ATOM 655 C CA . ARG A 1 85 ? -10.091 -2.321 -11.764 1.00 90.62 85 ARG A CA 1
ATOM 656 C C . ARG A 1 85 ? -9.501 -3.735 -11.680 1.00 90.62 85 ARG A C 1
ATOM 658 O O . ARG A 1 85 ? -9.001 -4.239 -12.682 1.00 90.62 85 ARG A O 1
ATOM 665 N N . SER A 1 86 ? -9.475 -4.347 -10.498 1.00 91.06 86 SER A N 1
ATOM 666 C CA . SER A 1 86 ? -8.872 -5.663 -10.267 1.00 91.06 86 SER A CA 1
ATOM 667 C C . SER A 1 86 ? -9.769 -6.512 -9.380 1.00 91.06 86 SER A C 1
ATOM 669 O O . SER A 1 86 ? -10.333 -6.022 -8.404 1.00 91.06 86 SER A O 1
ATOM 671 N N . THR A 1 87 ? -9.866 -7.807 -9.681 1.00 93.50 87 THR A N 1
ATOM 672 C CA . THR A 1 87 ? -10.630 -8.766 -8.870 1.00 93.50 87 THR A CA 1
ATOM 673 C C . THR A 1 87 ? -10.085 -8.879 -7.447 1.00 93.50 87 THR A C 1
ATOM 675 O O . THR A 1 87 ? -10.861 -9.065 -6.513 1.00 93.50 87 THR A O 1
ATOM 678 N N . VAL A 1 88 ? -8.773 -8.693 -7.255 1.00 94.44 88 VAL A N 1
ATOM 679 C CA . VAL A 1 88 ? -8.131 -8.706 -5.929 1.00 94.44 88 VAL A CA 1
ATOM 680 C C . VAL A 1 88 ? -8.654 -7.579 -5.033 1.00 94.44 88 VAL A C 1
ATOM 682 O O . VAL A 1 88 ? -8.712 -7.749 -3.818 1.00 94.44 88 VAL A O 1
ATOM 685 N N . PHE A 1 89 ? -9.126 -6.466 -5.603 1.00 95.19 89 PHE A N 1
ATOM 686 C CA . PHE A 1 89 ? -9.679 -5.347 -4.828 1.00 95.19 89 PHE A CA 1
ATOM 687 C C . PHE A 1 89 ? -11.016 -5.692 -4.152 1.00 95.19 89 PHE A C 1
ATOM 689 O O . PHE A 1 89 ? -11.490 -4.951 -3.296 1.00 95.19 89 PHE A O 1
ATOM 696 N N . PHE A 1 90 ? -11.619 -6.827 -4.516 1.00 96.38 90 PHE A N 1
ATOM 697 C CA . PHE A 1 90 ? -12.837 -7.360 -3.909 1.00 96.38 90 PHE A CA 1
ATOM 698 C C . PHE A 1 90 ? -12.557 -8.469 -2.881 1.00 96.38 90 PHE A C 1
ATOM 700 O O . PHE A 1 90 ? -13.488 -9.131 -2.422 1.00 96.38 90 PHE A O 1
ATOM 707 N N . HIS A 1 91 ? -11.292 -8.701 -2.515 1.00 97.75 91 HIS A N 1
ATOM 708 C CA . HIS A 1 91 ? -10.947 -9.631 -1.444 1.00 97.75 91 HIS A CA 1
ATOM 709 C C . HIS A 1 91 ? -11.536 -9.153 -0.095 1.00 97.75 91 HIS A C 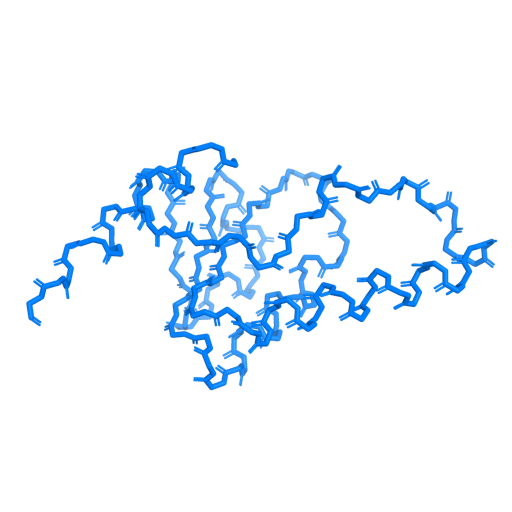1
ATOM 711 O O . HIS A 1 91 ? -11.462 -7.961 0.190 1.00 97.75 91 HIS A O 1
ATOM 717 N N . PRO A 1 92 ? -12.056 -10.034 0.788 1.00 97.00 92 PRO A N 1
ATOM 718 C CA . PRO A 1 92 ? -12.731 -9.620 2.031 1.00 97.00 92 PRO A CA 1
ATOM 719 C C . PRO A 1 92 ? -11.905 -8.772 3.012 1.00 97.00 92 PRO A C 1
ATOM 721 O O . PRO A 1 92 ? -12.476 -8.064 3.833 1.00 97.00 92 PRO A O 1
ATOM 724 N N . LYS A 1 93 ? -10.570 -8.854 2.948 1.00 96.25 93 LYS A N 1
ATOM 725 C CA . LYS A 1 93 ? -9.647 -8.033 3.759 1.00 96.25 93 LYS A CA 1
ATOM 726 C C . LYS A 1 93 ? -9.444 -6.614 3.197 1.00 96.25 93 LYS A C 1
ATOM 728 O O . LYS A 1 93 ? -8.840 -5.785 3.866 1.00 96.25 93 LYS A O 1
ATOM 733 N N . VAL A 1 94 ? -9.902 -6.351 1.972 1.00 97.88 94 VAL A N 1
ATOM 734 C CA . VAL A 1 94 ? -9.709 -5.078 1.273 1.00 97.88 94 VAL A CA 1
ATOM 735 C C . VAL A 1 94 ? -10.914 -4.172 1.480 1.00 97.88 94 VAL A C 1
ATOM 737 O O . VAL A 1 94 ? -12.050 -4.522 1.162 1.00 97.88 94 VAL A O 1
ATOM 740 N N . GLU A 1 95 ? -10.640 -2.966 1.953 1.00 97.94 95 GLU A N 1
ATOM 741 C CA . GLU A 1 95 ? -11.602 -1.886 2.078 1.00 97.94 95 GLU A CA 1
ATOM 742 C C . GLU A 1 95 ? -11.392 -0.889 0.944 1.00 97.94 95 GLU A C 1
ATOM 744 O O . GLU A 1 95 ? -10.322 -0.305 0.781 1.00 97.94 95 GLU A O 1
ATOM 749 N N . ARG A 1 96 ? -12.425 -0.702 0.129 1.00 97.44 96 ARG A N 1
ATOM 750 C CA . ARG A 1 96 ? -12.400 0.268 -0.964 1.00 97.44 96 ARG A CA 1
ATOM 751 C C . ARG A 1 96 ? -13.030 1.565 -0.487 1.00 97.44 96 ARG A C 1
ATOM 753 O O . ARG A 1 96 ? -14.143 1.531 0.035 1.00 97.44 96 ARG A O 1
ATOM 760 N N . VAL A 1 97 ? -12.323 2.667 -0.683 1.00 97.25 97 VAL A N 1
ATOM 761 C CA . VAL A 1 97 ? -12.758 4.018 -0.306 1.00 97.25 97 VAL A CA 1
ATOM 762 C C . VAL A 1 97 ? -12.503 4.978 -1.460 1.00 97.25 97 VAL A C 1
ATOM 764 O O . VAL A 1 97 ? -11.669 4.696 -2.332 1.00 97.25 97 VAL A O 1
ATOM 767 N N . ASP A 1 98 ? -13.212 6.102 -1.485 1.00 96.19 98 ASP A N 1
ATOM 768 C CA . ASP A 1 98 ? -13.098 7.053 -2.590 1.00 96.19 98 ASP A CA 1
ATOM 769 C C . ASP A 1 98 ? -11.965 8.065 -2.365 1.00 96.19 98 ASP A C 1
ATOM 771 O O . ASP A 1 98 ? -11.458 8.637 -3.332 1.00 96.19 98 ASP A O 1
ATOM 775 N N . SER A 1 99 ? -11.504 8.246 -1.122 1.00 95.50 99 SER A N 1
ATOM 776 C CA . SER A 1 99 ? -10.448 9.209 -0.795 1.00 95.50 99 SER A CA 1
ATOM 777 C C . SER A 1 99 ? -9.557 8.793 0.386 1.00 95.50 99 SER A C 1
ATOM 779 O O . SER A 1 99 ? -9.855 7.847 1.118 1.00 95.50 99 SER A O 1
ATOM 781 N N . ILE A 1 100 ? -8.418 9.478 0.554 1.00 91.88 100 ILE A N 1
ATOM 782 C CA . ILE A 1 100 ? -7.487 9.222 1.666 1.00 91.88 100 ILE A CA 1
ATOM 783 C C . ILE A 1 100 ? -8.059 9.718 3.001 1.00 91.88 100 ILE A C 1
ATOM 785 O O . ILE A 1 100 ? -7.783 9.147 4.051 1.00 91.88 100 ILE A O 1
ATOM 789 N N . GLU A 1 101 ? -8.909 10.740 2.964 1.00 93.50 101 GLU A N 1
ATOM 790 C CA . GLU A 1 101 ? -9.612 11.278 4.126 1.00 93.50 101 GLU A CA 1
ATOM 791 C C . GLU A 1 101 ? -10.501 10.209 4.768 1.00 93.50 101 GLU A C 1
ATOM 793 O O . GLU A 1 101 ? -10.462 10.035 5.985 1.00 93.50 101 GLU A O 1
ATOM 798 N N . GLU A 1 102 ? -11.203 9.407 3.961 1.00 94.75 102 GLU A N 1
ATOM 799 C CA . GLU A 1 102 ? -11.962 8.259 4.464 1.00 94.75 102 GLU A CA 1
ATOM 800 C C . GLU A 1 102 ? -11.067 7.225 5.158 1.00 94.75 102 GLU A C 1
ATOM 802 O O . GLU A 1 102 ? -11.489 6.609 6.137 1.00 94.75 102 GLU A O 1
ATOM 807 N N . VAL A 1 103 ? -9.825 7.024 4.698 1.00 93.75 103 VAL A N 1
ATOM 808 C CA . VAL A 1 103 ? -8.875 6.133 5.387 1.00 93.75 103 VAL A CA 1
ATOM 809 C C . VAL A 1 103 ? -8.599 6.660 6.790 1.00 93.75 103 VAL A C 1
ATOM 811 O O . VAL A 1 103 ? -8.712 5.901 7.753 1.00 93.75 103 VAL A O 1
ATOM 814 N N . PHE A 1 104 ? -8.295 7.953 6.925 1.00 91.81 104 PHE A N 1
ATOM 815 C CA . PHE A 1 104 ? -8.058 8.563 8.233 1.00 91.81 104 PHE A CA 1
ATOM 816 C C . PHE A 1 104 ? -9.284 8.447 9.140 1.00 91.81 104 PHE A C 1
ATOM 818 O O . PHE A 1 104 ? -9.162 7.946 10.255 1.00 91.81 104 PHE A O 1
ATOM 825 N N . GLU A 1 105 ? -10.478 8.784 8.649 1.00 91.94 105 GLU A N 1
ATOM 826 C CA . GLU A 1 105 ? -11.722 8.641 9.416 1.00 91.94 105 GLU A CA 1
ATOM 827 C C . GLU A 1 105 ? -11.927 7.204 9.912 1.00 91.94 105 GLU A C 1
ATOM 829 O O . GLU A 1 105 ? -12.289 6.970 11.068 1.00 91.94 105 GLU A O 1
ATOM 834 N N . ARG A 1 106 ? -11.659 6.206 9.064 1.00 91.44 106 ARG A N 1
ATOM 835 C CA . ARG A 1 106 ? -11.815 4.784 9.398 1.00 91.44 106 ARG A CA 1
ATOM 836 C C . ARG A 1 106 ? -10.788 4.296 10.409 1.00 91.44 106 ARG A C 1
ATOM 838 O O . ARG A 1 106 ? -11.095 3.364 11.152 1.00 91.44 106 ARG A O 1
ATOM 845 N N . VAL A 1 107 ? -9.575 4.839 10.381 1.00 90.56 107 VAL A N 1
ATOM 846 C CA . VAL A 1 107 ? -8.481 4.469 11.288 1.00 90.56 107 VAL A CA 1
ATOM 847 C C . VAL A 1 107 ? -8.655 5.144 12.649 1.00 90.56 107 VAL A C 1
ATOM 849 O O . VAL A 1 107 ? -8.467 4.498 13.677 1.00 90.56 107 VAL A O 1
ATOM 852 N N . GLU A 1 108 ? -9.076 6.407 12.666 1.00 85.88 108 GLU A N 1
ATOM 853 C CA . GLU A 1 108 ? -9.205 7.218 13.879 1.00 85.88 108 GLU A CA 1
ATOM 854 C C . GLU A 1 108 ? -10.506 6.932 14.652 1.00 85.88 108 GLU A C 1
ATOM 856 O O . GLU A 1 108 ? -10.516 6.967 15.880 1.00 85.88 108 GLU A O 1
ATOM 861 N N . SER A 1 109 ? -11.597 6.567 13.968 1.00 77.25 109 SER A N 1
ATOM 862 C CA . SER A 1 109 ? -12.915 6.312 14.589 1.00 77.25 109 SER A CA 1
ATOM 863 C C . SER A 1 109 ? -13.015 5.057 15.470 1.00 77.25 109 SER A C 1
ATOM 865 O O . SER A 1 109 ? -14.092 4.763 15.984 1.00 77.25 109 SER A O 1
ATOM 867 N N . ARG A 1 110 ? -11.928 4.298 15.653 1.00 60.59 110 ARG A N 1
ATOM 868 C CA . ARG A 1 110 ? -11.891 3.086 16.494 1.00 60.59 110 ARG A CA 1
ATOM 869 C C . ARG A 1 110 ? -10.884 3.150 17.644 1.00 60.59 110 ARG A C 1
ATOM 871 O O . ARG A 1 110 ? -10.478 2.108 18.148 1.00 60.59 110 ARG A O 1
ATOM 878 N N . GLN A 1 111 ? -10.490 4.347 18.075 1.00 52.25 111 GLN A N 1
ATOM 879 C CA . GLN A 1 111 ? -9.791 4.509 19.354 1.00 52.25 111 GLN A CA 1
ATOM 880 C C . GLN A 1 111 ? -10.787 4.457 20.527 1.00 52.25 111 GLN A C 1
ATOM 882 O O . GLN A 1 111 ? -10.987 5.463 21.198 1.00 52.25 111 GLN A O 1
ATOM 887 N N . ASP A 1 112 ? -11.409 3.294 20.742 1.00 37.03 112 ASP A N 1
ATOM 888 C CA . ASP A 1 112 ? -12.163 2.947 21.959 1.00 37.03 112 ASP A CA 1
ATOM 889 C C . ASP A 1 112 ? -11.528 1.719 22.630 1.00 37.03 112 ASP A C 1
ATOM 891 O O . ASP A 1 112 ? -11.325 0.698 21.927 1.00 37.03 112 ASP A O 1
#

Secondary structure (DSSP, 8-state):
-HHHHTTT---S--GGG-----SGGGSHHHHHHHHHHHHHHHHT-SEEEE---TT--SHHHHHHHHHHH-SS--EEEEESTTTTSSGGGGSTTEEEESSHHHHHHHHHTT--

pLDDT: mean 87.9, std 11.49, range [37.03, 97.94]

Radius of gyration: 14.56 Å; chains: 1; bounding box: 34×28×40 Å